Protein AF-A0A3B9AE20-F1 (afdb_monomer_lite)

Radius of gyration: 12.04 Å; chains: 1; bounding box: 18×29×29 Å

pLDDT: mean 91.2, std 6.43, range [62.59, 96.56]

Secondary structure (DSSP, 8-state):
-EEEETTEEEEHHHHHHTTT--TTGGGS-GGGS-HHHHHHHHHHHHHTS--S----SS--

Foldseek 3Di:
DWAAAPNDIDDPQVLCVVLVDDSVRVPDDLVPDDPLSVLSVVVSVVRSDDDPDDDDDPSD

Sequence (60 aa):
PFIEINGRKRHAISYLQDFLFSPERARQPVSSLSGGEQNRAILARLFSKPANILVLDEPT

Structure (mmCIF, N/CA/C/O backbone):
data_AF-A0A3B9AE20-F1
#
_entry.id   AF-A0A3B9AE20-F1
#
loop_
_atom_site.group_PDB
_atom_site.id
_atom_site.type_symbol
_atom_site.lab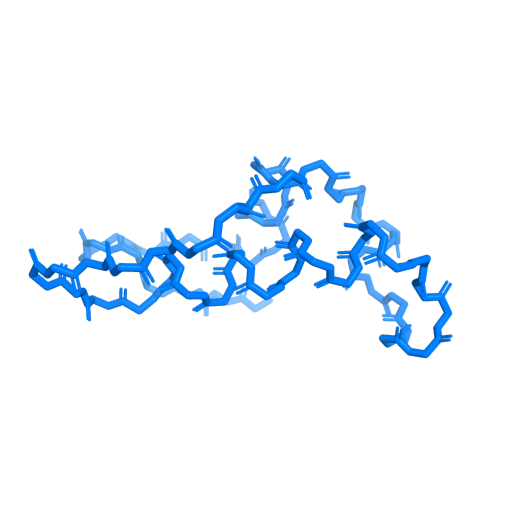el_atom_id
_atom_site.label_alt_id
_atom_site.label_comp_id
_atom_site.label_asym_id
_atom_site.label_entity_id
_atom_site.label_seq_id
_atom_site.pdbx_PDB_ins_code
_atom_site.Cartn_x
_atom_site.Cartn_y
_atom_site.Cartn_z
_atom_site.occupancy
_atom_site.B_iso_or_equiv
_atom_site.auth_seq_id
_atom_site.auth_comp_id
_atom_site.auth_asym_id
_atom_site.auth_atom_id
_atom_site.pdbx_PDB_model_num
ATOM 1 N N . PRO A 1 1 ? -5.403 11.706 2.654 1.00 86.06 1 PRO A N 1
ATOM 2 C CA . PRO A 1 1 ? -6.672 11.084 3.119 1.00 86.06 1 PRO A CA 1
ATOM 3 C C . PRO A 1 1 ? -6.381 10.103 4.262 1.00 86.06 1 PRO A C 1
ATOM 5 O O . PRO A 1 1 ? -5.260 9.609 4.340 1.00 86.06 1 PRO A O 1
ATOM 8 N N . PHE A 1 2 ? -7.345 9.845 5.148 1.00 93.44 2 PHE A N 1
ATOM 9 C CA . PHE A 1 2 ? -7.208 8.842 6.212 1.00 93.44 2 PHE A CA 1
ATOM 10 C C . PHE A 1 2 ? -7.880 7.532 5.802 1.00 93.44 2 PHE A C 1
ATOM 12 O O . PHE A 1 2 ? -8.906 7.562 5.128 1.00 93.44 2 PHE A O 1
ATOM 19 N N . ILE A 1 3 ? -7.302 6.411 6.224 1.00 93.50 3 ILE A N 1
ATOM 20 C CA . ILE A 1 3 ? -7.834 5.057 6.049 1.00 93.50 3 ILE A CA 1
ATOM 21 C C . ILE A 1 3 ? -7.854 4.345 7.401 1.00 93.50 3 ILE A C 1
ATOM 23 O O . ILE A 1 3 ? -7.093 4.695 8.306 1.00 93.50 3 ILE A O 1
ATOM 27 N N . GLU A 1 4 ? -8.731 3.363 7.543 1.00 93.56 4 GLU A N 1
ATOM 28 C CA . GLU A 1 4 ? -8.806 2.520 8.730 1.00 93.56 4 GLU A CA 1
ATOM 29 C C . GLU A 1 4 ? -8.099 1.192 8.461 1.00 93.56 4 GLU A C 1
ATOM 31 O O . GLU A 1 4 ? -8.370 0.539 7.460 1.00 93.56 4 GLU A O 1
ATOM 36 N N . ILE A 1 5 ? -7.170 0.818 9.339 1.00 91.44 5 ILE A N 1
ATOM 37 C CA . ILE A 1 5 ? -6.387 -0.416 9.262 1.00 91.44 5 ILE A CA 1
ATOM 38 C C . ILE A 1 5 ? -6.475 -1.086 10.629 1.00 91.44 5 ILE A C 1
ATOM 40 O O . ILE A 1 5 ? -6.010 -0.511 11.615 1.00 91.44 5 ILE A O 1
ATOM 44 N N . ASN A 1 6 ? -7.067 -2.280 10.707 1.00 86.75 6 ASN A N 1
ATOM 45 C CA . ASN A 1 6 ? -7.212 -3.042 11.957 1.00 86.75 6 ASN A CA 1
ATOM 46 C C . ASN A 1 6 ? -7.809 -2.210 13.115 1.00 86.75 6 ASN A C 1
ATOM 48 O O . ASN A 1 6 ? -7.272 -2.196 14.222 1.00 86.75 6 ASN A O 1
ATOM 52 N N . GLY A 1 7 ? -8.874 -1.444 12.845 1.00 89.62 7 GLY A N 1
ATOM 53 C CA . GLY A 1 7 ? -9.531 -0.581 13.838 1.00 89.62 7 GLY A CA 1
ATOM 54 C C . GLY A 1 7 ? -8.759 0.694 14.205 1.00 89.62 7 GLY A C 1
ATOM 55 O O . GLY A 1 7 ? -9.142 1.407 15.131 1.00 89.62 7 GLY A O 1
ATOM 56 N N . ARG A 1 8 ? -7.648 1.001 13.515 1.00 91.69 8 ARG A N 1
ATOM 57 C CA . ARG A 1 8 ? -6.838 2.208 13.740 1.00 91.69 8 ARG A CA 1
ATOM 58 C C . ARG A 1 8 ? -6.865 3.124 12.526 1.00 91.69 8 ARG A C 1
ATOM 60 O O . ARG A 1 8 ? -6.572 2.711 11.406 1.00 91.69 8 ARG A O 1
ATOM 67 N N . LYS A 1 9 ? -7.133 4.409 12.758 1.00 95.06 9 LYS A N 1
ATOM 68 C CA . LYS A 1 9 ? -7.091 5.441 11.717 1.00 95.06 9 LYS A CA 1
ATOM 69 C C . LYS A 1 9 ? -5.638 5.829 11.418 1.00 95.06 9 LYS A C 1
ATOM 71 O O . LYS A 1 9 ? -4.923 6.281 12.308 1.00 95.06 9 LYS A O 1
ATOM 76 N N . ARG A 1 10 ? -5.196 5.674 10.168 1.00 94.81 10 ARG A N 1
ATOM 77 C CA . ARG A 1 10 ? -3.852 6.050 9.685 1.00 94.81 10 ARG A CA 1
ATOM 78 C C . ARG A 1 10 ? -3.956 6.949 8.454 1.00 94.81 10 ARG A C 1
ATOM 80 O O . ARG A 1 10 ? -4.932 6.897 7.709 1.00 94.81 10 ARG A O 1
ATOM 87 N N . HIS A 1 11 ? -2.957 7.799 8.225 1.00 95.56 11 HIS A N 1
ATOM 88 C CA . HIS A 1 11 ? -2.885 8.575 6.988 1.00 95.56 11 HIS A CA 1
ATOM 89 C C . HIS A 1 11 ? -2.463 7.664 5.823 1.00 95.56 11 HIS A C 1
ATOM 91 O O . HIS A 1 11 ? -1.505 6.906 5.950 1.00 95.56 11 HIS A O 1
ATOM 97 N N . ALA A 1 12 ? -3.150 7.749 4.681 1.00 94.56 12 ALA A N 1
ATOM 98 C CA . ALA A 1 12 ? -2.943 6.846 3.546 1.00 94.56 12 ALA A CA 1
ATOM 99 C C . ALA A 1 12 ? -1.509 6.888 3.000 1.00 94.56 12 ALA A C 1
ATOM 101 O O . ALA A 1 12 ? -0.934 5.850 2.704 1.00 94.56 12 ALA A O 1
ATOM 102 N N . ILE A 1 13 ? -0.904 8.079 2.918 1.00 95.25 13 ILE A N 1
ATOM 103 C CA . ILE A 1 13 ? 0.485 8.214 2.451 1.00 95.25 13 ILE A CA 1
ATOM 104 C C . ILE A 1 13 ? 1.456 7.554 3.432 1.00 95.25 13 ILE A C 1
ATOM 106 O O . ILE A 1 13 ? 2.389 6.891 3.003 1.00 95.25 13 ILE A O 1
ATOM 110 N N . SER A 1 14 ? 1.209 7.684 4.736 1.00 95.19 14 SER A N 1
ATOM 111 C CA . SER A 1 14 ? 2.039 7.041 5.758 1.00 95.19 14 SER A CA 1
ATOM 112 C C . SER A 1 14 ? 1.893 5.522 5.739 1.00 95.19 14 SER A C 1
ATOM 114 O O . SER A 1 14 ? 2.845 4.819 6.024 1.00 95.19 14 SER A O 1
ATOM 116 N N . TYR A 1 15 ? 0.718 5.007 5.375 1.00 96.19 15 TYR A N 1
ATOM 117 C CA . TYR A 1 15 ? 0.526 3.574 5.165 1.00 96.19 15 TYR A CA 1
ATOM 118 C C . TYR A 1 15 ? 1.258 3.071 3.913 1.00 96.19 15 TYR A C 1
ATOM 120 O O . TYR A 1 15 ? 1.906 2.037 3.956 1.00 96.19 15 TYR A O 1
ATOM 128 N N . LEU A 1 16 ? 1.214 3.817 2.805 1.00 96.00 16 LEU A N 1
ATOM 129 C CA . LEU A 1 16 ? 1.922 3.443 1.574 1.00 96.00 16 LEU A CA 1
ATOM 130 C C . LEU A 1 16 ? 3.454 3.486 1.718 1.00 96.00 16 LEU A C 1
ATOM 132 O O . LEU A 1 16 ? 4.149 2.781 0.988 1.00 96.00 16 LEU A O 1
ATOM 136 N N . GLN A 1 17 ? 3.988 4.243 2.681 1.00 95.94 17 GLN A N 1
ATOM 137 C CA . GLN A 1 17 ? 5.411 4.185 3.038 1.00 95.94 17 GLN A CA 1
ATOM 138 C C . GLN A 1 17 ? 5.829 2.795 3.547 1.00 95.94 17 GLN A C 1
ATOM 140 O O . GLN A 1 17 ? 6.931 2.358 3.220 1.00 95.94 17 GLN A O 1
ATOM 145 N N . ASP A 1 18 ? 4.937 2.062 4.230 1.00 95.31 18 ASP A N 1
ATOM 146 C CA . ASP A 1 18 ? 5.172 0.671 4.660 1.00 95.31 18 ASP A CA 1
ATOM 147 C C . ASP A 1 18 ? 5.353 -0.280 3.444 1.00 95.31 18 ASP A C 1
ATOM 149 O O . ASP A 1 18 ? 5.897 -1.372 3.577 1.00 95.31 18 ASP A O 1
ATOM 153 N N . PHE A 1 19 ? 4.954 0.157 2.239 1.00 95.38 19 PHE A N 1
ATOM 154 C CA . PHE A 1 19 ? 5.074 -0.560 0.959 1.00 95.38 19 PHE A CA 1
ATOM 155 C C . PHE A 1 19 ? 6.103 0.078 0.010 1.00 95.38 19 PHE A C 1
ATOM 157 O O . PHE A 1 19 ? 6.052 -0.118 -1.209 1.00 95.38 19 PHE A O 1
ATOM 164 N N . LEU A 1 20 ? 7.054 0.832 0.569 1.00 95.50 20 LEU A N 1
ATOM 165 C CA . LEU A 1 20 ? 8.174 1.454 -0.145 1.00 95.50 20 LEU A CA 1
ATOM 166 C C . LEU A 1 20 ? 7.757 2.526 -1.164 1.00 95.50 20 LEU A C 1
ATOM 168 O O . LEU A 1 20 ? 8.477 2.786 -2.130 1.00 95.50 20 LEU A O 1
ATOM 172 N N . PHE A 1 21 ? 6.611 3.179 -0.957 1.00 96.56 21 PHE A N 1
ATOM 173 C CA . PHE A 1 21 ? 6.243 4.356 -1.738 1.00 96.56 21 PHE A CA 1
ATOM 174 C C . PHE A 1 21 ? 6.715 5.634 -1.055 1.00 96.56 21 PHE A C 1
ATOM 176 O O . PHE A 1 21 ? 6.327 5.941 0.075 1.00 96.56 21 PHE A O 1
ATOM 183 N N . SER A 1 22 ? 7.488 6.44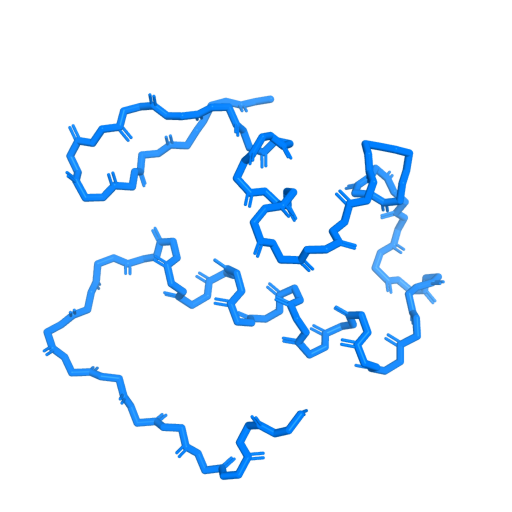5 -1.779 1.00 95.50 22 SER A N 1
ATOM 184 C CA . SER A 1 22 ? 7.710 7.829 -1.368 1.00 95.50 22 SER A CA 1
ATOM 185 C C . SER A 1 22 ? 6.405 8.639 -1.493 1.00 95.50 22 SER A C 1
ATOM 187 O O . SER A 1 22 ? 5.538 8.301 -2.308 1.00 95.50 22 SER A O 1
ATOM 189 N N . PRO A 1 23 ? 6.236 9.740 -0.736 1.00 94.31 23 PRO A N 1
ATOM 190 C CA . PRO A 1 23 ? 5.045 10.587 -0.832 1.00 94.31 23 PRO A CA 1
ATOM 191 C C . PRO A 1 23 ? 4.788 11.155 -2.231 1.00 94.31 23 PRO A C 1
ATOM 193 O O . PRO A 1 23 ? 3.640 11.390 -2.604 1.00 94.31 23 PRO A O 1
ATOM 196 N N . GLU A 1 24 ? 5.844 11.425 -2.991 1.00 94.06 24 GLU A N 1
ATOM 197 C CA . GLU A 1 24 ? 5.748 11.887 -4.377 1.00 94.06 24 GLU A CA 1
ATOM 198 C C . GLU A 1 24 ? 5.239 10.763 -5.270 1.00 94.06 24 GLU A C 1
ATOM 200 O O . GLU A 1 24 ? 4.295 10.954 -6.035 1.00 94.06 24 GLU A O 1
ATOM 205 N N . ARG A 1 25 ? 5.806 9.562 -5.109 1.00 94.38 25 ARG A N 1
ATOM 206 C CA . ARG A 1 25 ? 5.461 8.404 -5.925 1.00 94.38 25 ARG A CA 1
ATOM 207 C C . ARG A 1 25 ? 4.044 7.901 -5.666 1.00 94.38 25 ARG A C 1
ATOM 209 O O . ARG A 1 25 ? 3.325 7.612 -6.613 1.00 94.38 25 ARG A O 1
ATOM 216 N N . ALA A 1 26 ? 3.597 7.918 -4.410 1.00 94.19 26 ALA A N 1
ATOM 217 C CA . ALA A 1 26 ?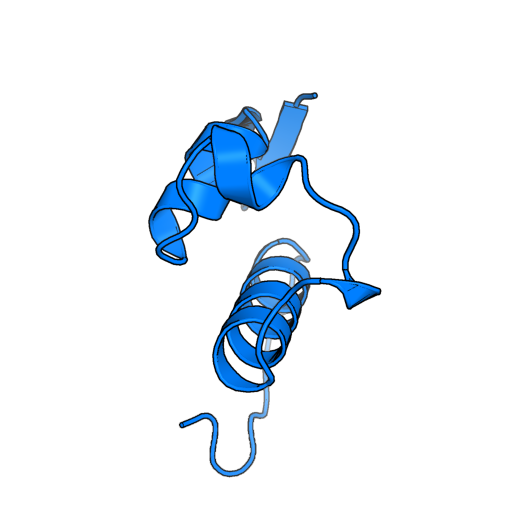 2.231 7.576 -4.007 1.00 94.19 26 ALA A CA 1
ATOM 218 C C . ALA A 1 26 ? 1.144 8.498 -4.597 1.00 94.19 26 ALA A C 1
ATOM 220 O O . ALA A 1 26 ? -0.034 8.146 -4.573 1.00 94.19 26 ALA A O 1
ATOM 221 N N . ARG A 1 27 ? 1.511 9.691 -5.084 1.00 93.31 27 ARG A N 1
ATOM 222 C CA . ARG A 1 27 ? 0.579 10.644 -5.710 1.00 93.31 27 ARG A CA 1
ATOM 223 C C . ARG A 1 27 ? 0.549 10.547 -7.232 1.00 93.31 27 ARG A C 1
ATOM 225 O O . ARG A 1 27 ? -0.246 11.243 -7.858 1.00 93.31 27 ARG A O 1
ATOM 232 N N . GLN A 1 28 ? 1.413 9.732 -7.827 1.00 94.06 28 GLN A N 1
ATOM 233 C CA . GLN A 1 28 ? 1.446 9.583 -9.271 1.00 94.06 28 GLN A CA 1
ATOM 234 C C . GLN A 1 28 ? 0.322 8.673 -9.785 1.00 94.06 28 GLN A C 1
ATOM 236 O O . GLN A 1 28 ? -0.171 7.818 -9.043 1.00 94.06 28 GLN A O 1
ATOM 241 N N . PRO A 1 29 ? -0.084 8.826 -11.058 1.00 93.75 29 PRO A N 1
ATOM 242 C CA . PRO A 1 29 ? -1.006 7.895 -11.694 1.00 93.75 29 PRO A CA 1
ATOM 243 C C . PRO A 1 29 ? -0.469 6.460 -11.659 1.00 93.75 29 PRO A C 1
ATOM 245 O O . PRO A 1 29 ? 0.713 6.223 -11.884 1.00 93.75 29 PRO A O 1
ATOM 248 N N . VAL A 1 30 ? -1.347 5.474 -11.461 1.00 90.38 30 VAL A N 1
ATOM 249 C CA . VAL A 1 30 ? -0.953 4.049 -11.434 1.00 90.38 30 VAL A CA 1
ATOM 250 C C . VAL A 1 30 ? -0.263 3.618 -12.738 1.00 90.38 30 VAL A C 1
ATOM 252 O O . VAL A 1 30 ? 0.632 2.778 -12.715 1.00 90.38 30 VAL A O 1
ATOM 255 N N . SER A 1 31 ? -0.621 4.233 -13.869 1.00 93.44 31 SER A N 1
ATOM 256 C CA . SER A 1 31 ? -0.018 3.968 -15.180 1.00 93.44 31 SER A CA 1
ATOM 257 C C . SER A 1 31 ? 1.461 4.355 -15.288 1.00 93.44 31 SER A C 1
ATOM 259 O O . SER A 1 31 ? 2.128 3.877 -16.199 1.00 93.44 31 SER A O 1
ATOM 261 N N . SER A 1 32 ? 1.986 5.211 -14.401 1.00 94.56 32 SER A N 1
ATOM 262 C CA . SER A 1 32 ? 3.411 5.577 -14.383 1.00 94.56 32 SER A CA 1
ATOM 263 C C . SER A 1 32 ? 4.250 4.713 -13.439 1.00 94.56 32 SER A C 1
ATOM 265 O O . SER A 1 32 ? 5.466 4.911 -13.354 1.00 94.56 32 SER A O 1
ATOM 267 N N . LEU A 1 33 ? 3.619 3.780 -12.718 1.00 94.25 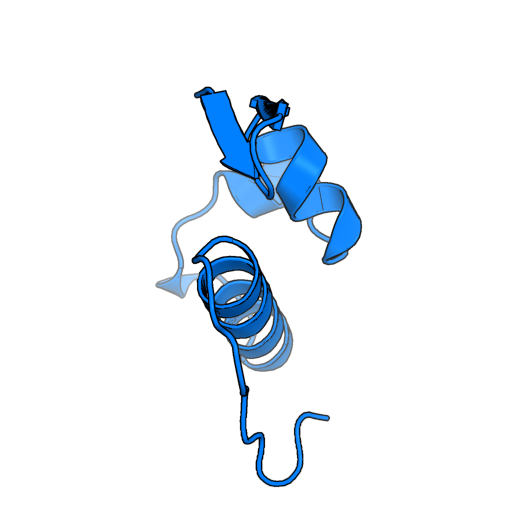33 LEU A N 1
ATOM 268 C CA . LEU A 1 33 ? 4.286 2.833 -11.833 1.00 94.25 33 LEU A CA 1
ATOM 269 C C . LEU A 1 33 ? 4.861 1.660 -12.636 1.00 94.25 33 LEU A C 1
ATOM 271 O O . LEU A 1 33 ? 4.209 1.128 -13.533 1.00 94.25 33 LEU A O 1
ATOM 275 N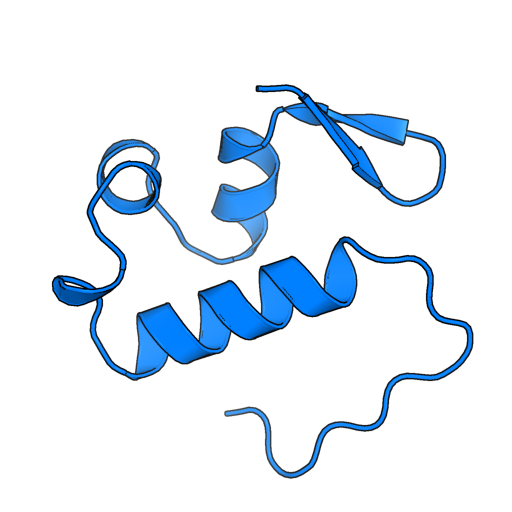 N . SER A 1 34 ? 6.063 1.227 -12.268 1.00 94.50 34 SER A N 1
ATOM 276 C CA . SER A 1 34 ? 6.650 -0.034 -12.729 1.00 94.50 34 SER A CA 1
ATOM 277 C C . SER A 1 34 ? 5.801 -1.236 -12.296 1.00 94.50 34 SER A C 1
ATOM 279 O O . SER A 1 34 ? 5.043 -1.150 -11.331 1.00 94.50 34 SER A O 1
ATOM 281 N N . GLY A 1 35 ? 5.967 -2.393 -12.946 1.00 93.62 35 GLY A N 1
ATOM 282 C CA . GLY A 1 35 ? 5.235 -3.613 -12.571 1.00 93.62 35 GLY A CA 1
ATOM 283 C C . GLY A 1 35 ? 5.432 -4.014 -11.101 1.00 93.62 35 GLY A C 1
ATOM 284 O O . GLY A 1 35 ? 4.468 -4.346 -10.418 1.00 93.62 35 GLY A O 1
ATOM 285 N N . GLY A 1 36 ? 6.652 -3.877 -10.569 1.00 93.44 36 GLY A N 1
ATOM 286 C CA . GLY A 1 36 ? 6.928 -4.144 -9.152 1.00 93.44 36 GLY A CA 1
ATOM 287 C C . GLY A 1 36 ? 6.265 -3.139 -8.203 1.00 93.44 36 GLY A C 1
ATOM 288 O O . GLY A 1 36 ? 5.769 -3.517 -7.144 1.00 93.44 36 GLY A O 1
ATOM 289 N N . GLU A 1 37 ? 6.204 -1.856 -8.577 1.00 94.75 37 GLU A N 1
ATOM 290 C CA . GLU A 1 37 ? 5.429 -0.859 -7.825 1.00 94.75 37 GLU A CA 1
ATOM 291 C C . GLU A 1 37 ? 3.930 -1.188 -7.869 1.00 94.75 37 GLU A C 1
ATOM 293 O O . GLU A 1 37 ? 3.269 -1.158 -6.835 1.00 94.75 37 GLU A O 1
ATOM 298 N N . GLN A 1 38 ? 3.387 -1.569 -9.026 1.00 93.56 38 GLN A N 1
ATOM 299 C CA . GLN A 1 38 ? 1.985 -1.977 -9.139 1.00 93.56 38 GLN A CA 1
ATOM 300 C C . GLN A 1 38 ? 1.675 -3.190 -8.251 1.00 93.56 38 GLN A C 1
ATOM 302 O O . GLN A 1 38 ? 0.673 -3.163 -7.534 1.00 93.56 38 GLN A O 1
ATOM 307 N N . ASN A 1 39 ? 2.555 -4.198 -8.219 1.00 93.31 39 ASN A N 1
ATOM 308 C CA . ASN A 1 39 ? 2.383 -5.364 -7.351 1.00 93.31 39 ASN A CA 1
ATOM 309 C C . ASN A 1 39 ? 2.337 -4.956 -5.867 1.00 93.31 39 ASN A C 1
ATOM 311 O O . ASN A 1 39 ? 1.412 -5.315 -5.137 1.00 93.31 39 ASN A O 1
ATOM 315 N N . ARG A 1 40 ? 3.257 -4.086 -5.426 1.00 94.62 40 ARG A N 1
ATOM 316 C CA . ARG A 1 40 ? 3.243 -3.551 -4.053 1.00 94.62 40 ARG A CA 1
ATOM 317 C C . ARG A 1 40 ? 1.997 -2.725 -3.742 1.00 94.62 40 ARG A C 1
ATOM 319 O O . ARG A 1 40 ? 1.476 -2.816 -2.633 1.00 94.62 40 ARG A O 1
ATOM 326 N N . ALA A 1 41 ? 1.485 -1.945 -4.694 1.00 93.75 41 ALA A N 1
ATOM 327 C CA . ALA A 1 41 ? 0.236 -1.203 -4.512 1.00 93.75 41 ALA A CA 1
ATOM 328 C C . ALA A 1 41 ? -0.971 -2.144 -4.346 1.00 93.75 41 ALA A C 1
ATOM 330 O O . ALA A 1 41 ? -1.862 -1.869 -3.537 1.00 93.75 41 ALA A O 1
ATOM 331 N N . ILE A 1 42 ? -0.995 -3.265 -5.074 1.00 92.50 42 ILE A N 1
ATOM 332 C CA . ILE A 1 42 ? -2.018 -4.306 -4.918 1.00 92.50 42 ILE A CA 1
ATOM 333 C C . ILE A 1 42 ? -1.923 -4.927 -3.524 1.00 92.50 42 ILE A C 1
ATOM 335 O O . ILE A 1 42 ? -2.939 -4.992 -2.834 1.00 92.50 42 ILE A O 1
ATOM 339 N N . LEU A 1 43 ? -0.722 -5.296 -3.071 1.00 93.50 43 LEU A N 1
ATOM 340 C CA . LEU A 1 43 ? -0.505 -5.824 -1.720 1.00 93.50 43 LEU A CA 1
ATOM 341 C C . LEU A 1 43 ? -0.955 -4.830 -0.639 1.00 93.50 43 LEU A C 1
ATOM 343 O O . LEU A 1 43 ? -1.703 -5.209 0.260 1.00 93.50 43 LEU A O 1
ATOM 347 N N . ALA A 1 44 ? -0.617 -3.543 -0.773 1.00 94.19 44 ALA A N 1
ATOM 348 C CA . ALA A 1 44 ? -1.089 -2.491 0.132 1.00 94.19 44 ALA A CA 1
ATOM 349 C C . ALA A 1 44 ? -2.621 -2.400 0.159 1.00 94.19 44 ALA A C 1
ATOM 351 O O . ALA A 1 44 ? -3.256 -2.270 1.207 1.00 94.19 44 ALA A O 1
ATOM 352 N N . ARG A 1 45 ? -3.261 -2.514 -1.005 1.00 92.06 45 ARG A N 1
ATOM 353 C CA . ARG A 1 45 ? -4.720 -2.509 -1.092 1.00 92.06 45 ARG A CA 1
ATOM 354 C C . ARG A 1 45 ? -5.340 -3.764 -0.474 1.00 92.06 45 ARG A C 1
ATOM 356 O O . ARG A 1 45 ? -6.399 -3.656 0.137 1.00 92.06 45 ARG A O 1
ATOM 363 N N . LEU A 1 46 ? -4.717 -4.928 -0.628 1.00 92.38 46 LEU A N 1
ATOM 364 C CA . LEU A 1 46 ? -5.192 -6.178 -0.035 1.00 92.38 46 LEU A CA 1
ATOM 365 C C . LEU A 1 46 ? -5.072 -6.135 1.490 1.00 92.38 46 LEU A C 1
ATOM 367 O O . LEU A 1 46 ? -6.050 -6.405 2.177 1.00 92.38 46 LEU A O 1
ATOM 371 N N . PHE A 1 47 ? -3.922 -5.706 2.011 1.00 91.88 47 PHE A N 1
ATOM 372 C CA . PHE A 1 47 ? -3.651 -5.657 3.452 1.00 91.88 47 PHE A CA 1
ATOM 373 C C . PHE A 1 47 ? -4.393 -4.524 4.170 1.00 91.88 47 PHE A C 1
ATOM 375 O O . PHE A 1 47 ? -4.484 -4.528 5.396 1.00 91.88 47 PHE A O 1
ATOM 382 N N . SER A 1 48 ? -4.917 -3.539 3.434 1.00 91.94 48 SER A N 1
ATOM 383 C CA . SER A 1 48 ? -5.757 -2.488 4.022 1.00 91.94 48 SER A CA 1
ATOM 384 C C . SER A 1 48 ? -7.202 -2.916 4.249 1.00 91.94 48 SER A C 1
ATOM 386 O O . SER A 1 48 ? -7.943 -2.222 4.943 1.00 91.94 48 SER A O 1
ATOM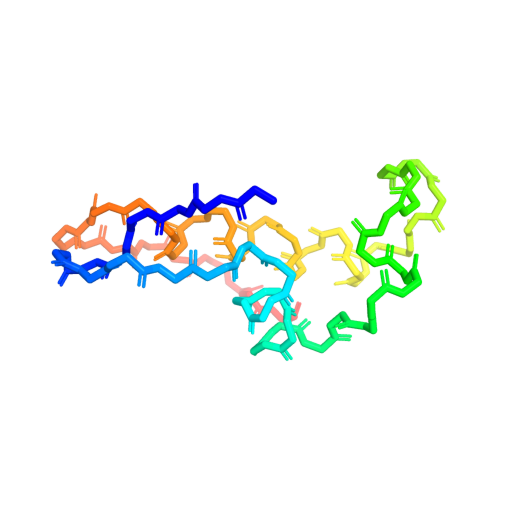 388 N N . LYS A 1 49 ? -7.613 -4.058 3.694 1.00 89.12 49 LYS A N 1
ATOM 389 C CA . LYS A 1 49 ? -8.932 -4.633 3.935 1.00 89.12 49 LYS A CA 1
ATOM 390 C C . LYS A 1 49 ? -8.851 -5.670 5.056 1.00 89.12 49 LYS A C 1
ATOM 392 O O . LYS A 1 49 ? -7.882 -6.424 5.110 1.00 89.12 49 LYS A O 1
ATOM 397 N N . PRO A 1 50 ? -9.869 -5.759 5.924 1.00 86.62 50 PRO A N 1
ATOM 398 C CA . PRO A 1 50 ? -9.943 -6.845 6.890 1.00 86.62 50 PRO A CA 1
ATOM 399 C C . PRO A 1 50 ? -10.088 -8.183 6.152 1.00 86.62 50 PRO A C 1
ATOM 401 O O . PRO A 1 50 ? -10.952 -8.330 5.287 1.00 86.62 50 PRO A O 1
ATOM 404 N N . ALA A 1 51 ? -9.251 -9.157 6.500 1.00 84.25 51 ALA A N 1
ATOM 405 C CA . ALA A 1 51 ? -9.329 -10.521 5.995 1.00 84.25 51 ALA A CA 1
ATOM 406 C C . ALA A 1 51 ? -8.921 -11.502 7.100 1.00 84.25 51 ALA A C 1
ATOM 408 O O . ALA A 1 51 ? -7.936 -11.275 7.797 1.00 84.25 51 ALA A O 1
ATOM 409 N N . ASN A 1 52 ? -9.667 -12.600 7.242 1.00 85.31 52 ASN A N 1
ATOM 410 C CA . ASN A 1 52 ? -9.317 -13.677 8.177 1.00 85.31 52 ASN A CA 1
ATOM 411 C C . ASN A 1 52 ? -8.247 -14.608 7.588 1.00 85.31 52 ASN A C 1
ATOM 413 O O . ASN A 1 52 ? -7.444 -15.174 8.321 1.00 85.31 52 ASN A O 1
ATOM 417 N N . ILE A 1 53 ? -8.259 -14.775 6.262 1.00 86.69 53 ILE A N 1
ATOM 418 C CA . ILE A 1 53 ? -7.307 -15.581 5.496 1.00 86.69 53 ILE A CA 1
ATOM 419 C C . ILE A 1 53 ? -7.016 -14.830 4.199 1.00 86.69 53 ILE A C 1
ATOM 421 O O . ILE A 1 53 ? -7.939 -14.359 3.531 1.00 86.69 53 ILE A O 1
ATOM 425 N N . LEU A 1 54 ? -5.738 -14.742 3.844 1.00 86.50 54 LEU A N 1
ATOM 426 C CA . LEU A 1 54 ? -5.275 -14.212 2.573 1.00 86.50 54 LEU A CA 1
ATOM 427 C C . LEU A 1 54 ? -4.390 -15.264 1.909 1.00 86.50 54 LEU A C 1
ATOM 429 O O . LEU A 1 54 ? -3.388 -15.678 2.486 1.00 86.50 54 LEU A O 1
ATOM 433 N N . VAL A 1 55 ? -4.774 -15.692 0.710 1.00 87.25 55 VAL A N 1
ATOM 434 C CA . VAL A 1 55 ? -3.981 -16.612 -0.107 1.00 87.25 55 VAL A CA 1
ATOM 435 C C . VAL A 1 55 ? -3.275 -15.789 -1.173 1.00 87.25 55 VAL A C 1
ATOM 437 O O . VAL A 1 55 ? -3.923 -15.045 -1.910 1.00 87.25 55 VAL A O 1
ATOM 440 N N . LEU A 1 56 ? -1.953 -15.904 -1.220 1.00 87.44 56 LEU A N 1
ATOM 441 C CA . LEU A 1 56 ? -1.100 -15.280 -2.222 1.00 87.44 56 LEU A CA 1
ATOM 442 C C . LEU A 1 56 ? -0.334 -16.399 -2.920 1.00 87.44 56 LEU A C 1
ATOM 444 O O . LEU A 1 56 ? 0.285 -17.215 -2.240 1.00 87.44 56 LEU A O 1
ATOM 448 N N . ASP A 1 57 ? -0.391 -16.431 -4.246 1.00 82.00 57 ASP A N 1
ATOM 449 C CA . ASP A 1 57 ? 0.430 -17.326 -5.058 1.00 82.00 57 ASP A CA 1
ATOM 450 C C . ASP A 1 57 ? 1.625 -16.526 -5.588 1.00 82.00 57 ASP A C 1
ATOM 452 O O . ASP A 1 57 ? 1.430 -15.469 -6.186 1.00 82.00 57 ASP A O 1
ATOM 456 N N . GLU A 1 58 ? 2.836 -16.967 -5.245 1.00 73.88 58 GLU A N 1
ATOM 457 C CA . GLU A 1 58 ? 4.129 -16.318 -5.533 1.00 73.88 58 GLU A CA 1
ATOM 458 C C . GLU A 1 58 ? 4.143 -14.767 -5.527 1.00 73.88 58 GLU A C 1
ATOM 460 O O . GLU A 1 58 ? 4.405 -14.127 -6.549 1.00 73.88 58 GLU A O 1
ATOM 465 N N . PRO A 1 59 ? 3.914 -14.104 -4.375 1.00 66.62 59 PRO A N 1
ATOM 466 C CA . PRO A 1 59 ? 4.026 -12.652 -4.286 1.00 66.62 59 PRO A CA 1
ATOM 467 C C . PRO A 1 59 ? 5.503 -12.232 -4.154 1.00 66.62 59 PRO A C 1
ATOM 469 O O . PRO A 1 59 ? 5.960 -11.932 -3.051 1.00 66.62 59 PRO A O 1
ATOM 472 N N . THR A 1 60 ? 6.269 -12.226 -5.249 1.00 62.59 60 THR A N 1
ATOM 473 C CA . THR A 1 60 ? 7.591 -11.556 -5.283 1.00 62.59 60 THR A CA 1
ATOM 474 C C . THR A 1 60 ? 7.484 -10.078 -5.641 1.00 62.59 60 THR A C 1
ATOM 476 O O . THR A 1 60 ? 6.673 -9.732 -6.536 1.00 62.59 60 THR A O 1
#